Protein AF-A0A833PAZ4-F1 (afdb_monomer)

Solvent-accessible surface area (backbone atoms only — not comparable to full-atom values): 5100 Å² total; per-residue (Å²): 111,57,88,83,42,75,90,56,88,84,77,83,76,81,45,58,58,95,91,53,94,53,71,52,74,91,64,61,67,77,66,66,68,74,38,71,70,61,52,51,50,37,70,75,66,71,52,89,78,85,84,74,59,67,72,57,51,57,59,59,43,54,62,52,51,50,54,51,50,52,58,68,68,57,76,129

Structure (mmCIF, N/CA/C/O backbone):
data_AF-A0A833PAZ4-F1
#
_entry.id   AF-A0A833PAZ4-F1
#
loop_
_atom_site.group_PDB
_atom_site.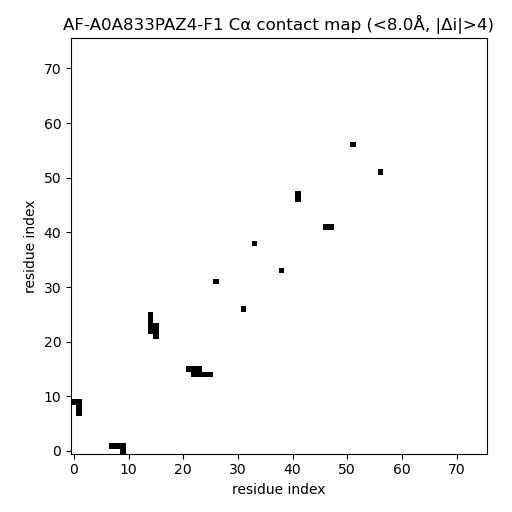id
_atom_site.type_symbol
_atom_site.label_atom_id
_atom_site.label_alt_id
_atom_site.label_comp_id
_atom_site.label_asym_id
_atom_site.label_entity_id
_atom_site.label_seq_id
_atom_site.pdbx_PDB_ins_code
_atom_site.Cartn_x
_atom_site.Cartn_y
_atom_site.Cartn_z
_atom_site.occupancy
_atom_site.B_iso_or_equiv
_atom_site.auth_seq_id
_atom_site.auth_comp_id
_atom_site.auth_asym_id
_atom_site.auth_atom_id
_atom_site.pdbx_PDB_model_num
ATOM 1 N N . MET A 1 1 ? -9.720 -0.009 11.617 1.00 91.38 1 MET A N 1
ATOM 2 C CA . MET A 1 1 ? -9.864 0.585 12.967 1.00 91.38 1 MET A CA 1
ATOM 3 C C . MET A 1 1 ? -10.674 -0.299 13.905 1.00 91.38 1 MET A C 1
ATOM 5 O O . MET A 1 1 ? -10.168 -0.588 14.975 1.00 91.38 1 MET A O 1
ATOM 9 N N . GLN A 1 2 ? -11.857 -0.792 13.510 1.00 95.69 2 GLN A N 1
ATOM 10 C CA . GLN A 1 2 ? -12.714 -1.618 14.381 1.00 95.69 2 GLN A CA 1
ATOM 11 C C . GLN A 1 2 ? -11.999 -2.845 14.976 1.00 95.69 2 GLN A C 1
ATOM 13 O O . GLN A 1 2 ? -12.097 -3.086 16.170 1.00 95.69 2 GLN A O 1
ATOM 18 N N . GLN A 1 3 ? -11.214 -3.571 14.170 1.00 96.62 3 GLN A N 1
ATOM 19 C CA . GLN A 1 3 ? -10.425 -4.722 14.640 1.00 96.62 3 GLN A CA 1
ATOM 20 C C . GLN A 1 3 ? -9.433 -4.375 15.768 1.00 96.62 3 GLN A C 1
ATOM 22 O O . GLN A 1 3 ? -9.123 -5.235 16.581 1.00 96.62 3 GLN A O 1
ATOM 27 N N . ALA A 1 4 ? -8.936 -3.133 15.829 1.00 97.50 4 ALA A N 1
ATOM 28 C CA . ALA A 1 4 ? -7.984 -2.693 16.851 1.00 97.50 4 ALA A CA 1
ATOM 29 C C . ALA A 1 4 ? -8.659 -2.221 18.154 1.00 97.50 4 ALA A C 1
ATOM 31 O O . ALA A 1 4 ? -7.988 -2.129 19.176 1.00 97.50 4 ALA A O 1
ATOM 32 N N . VAL A 1 5 ? -9.957 -1.895 18.115 1.00 97.69 5 VAL A N 1
ATOM 33 C CA . VAL A 1 5 ? -10.760 -1.420 19.261 1.00 97.69 5 VAL A CA 1
ATOM 34 C C . VAL A 1 5 ? -12.130 -2.117 19.274 1.00 97.69 5 VAL A C 1
ATOM 36 O O . VAL A 1 5 ? -13.159 -1.474 19.047 1.00 97.69 5 VAL A O 1
ATOM 39 N N . PRO A 1 6 ? -12.165 -3.448 19.464 1.00 97.19 6 PRO A N 1
ATOM 40 C CA . PRO A 1 6 ? -13.370 -4.259 19.275 1.00 97.19 6 PRO A CA 1
ATOM 41 C C . PRO A 1 6 ? -14.540 -3.855 20.183 1.00 97.19 6 PRO A C 1
ATOM 43 O O . PRO A 1 6 ? -15.693 -4.083 19.829 1.00 97.19 6 PRO A O 1
ATOM 46 N N . GLU A 1 7 ? -14.256 -3.239 21.328 1.00 97.94 7 GLU A N 1
ATOM 47 C CA . GLU A 1 7 ? -15.232 -2.800 22.325 1.00 97.94 7 GLU A CA 1
ATOM 48 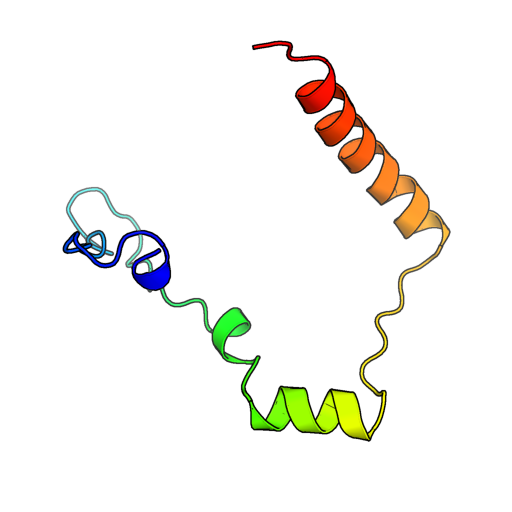C C . GLU A 1 7 ? -15.926 -1.471 21.991 1.00 97.94 7 GLU A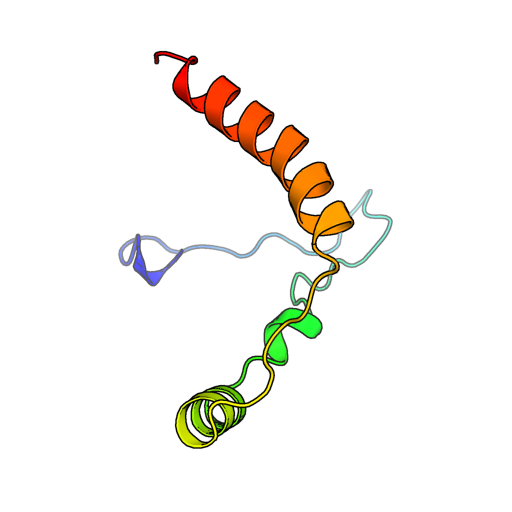 C 1
ATOM 50 O O . GLU A 1 7 ? -16.912 -1.108 22.635 1.00 97.94 7 GLU A O 1
ATOM 55 N N . LYS A 1 8 ? -15.419 -0.717 21.010 1.00 97.94 8 LYS A N 1
ATOM 56 C CA . LYS A 1 8 ? -15.959 0.600 20.648 1.00 97.94 8 LYS A CA 1
ATOM 57 C C . LYS A 1 8 ? -16.839 0.496 19.417 1.00 97.94 8 LYS A C 1
ATOM 59 O O . LYS A 1 8 ? -16.505 -0.204 18.472 1.00 97.94 8 LYS A O 1
ATOM 64 N N . THR A 1 9 ? -17.929 1.258 19.384 1.00 97.31 9 THR A N 1
ATOM 65 C CA . THR A 1 9 ? -18.672 1.482 18.136 1.00 97.31 9 THR A CA 1
ATOM 66 C C . THR A 1 9 ? -18.026 2.640 17.387 1.00 97.31 9 THR A C 1
ATOM 68 O O . THR A 1 9 ? -18.016 3.768 17.881 1.00 97.31 9 THR A O 1
ATOM 71 N N . LEU A 1 10 ? -17.465 2.366 16.211 1.00 94.81 10 LEU A N 1
ATOM 72 C CA . LEU A 1 10 ? -16.949 3.400 15.318 1.00 94.81 10 LEU A CA 1
ATOM 73 C C . LEU A 1 10 ? -18.044 3.819 14.334 1.00 94.81 10 LEU A C 1
ATOM 75 O O . LEU A 1 10 ? -18.711 2.971 13.749 1.00 94.81 10 LEU A O 1
ATOM 79 N N . ILE A 1 11 ? -18.219 5.126 14.158 1.00 90.62 11 ILE A N 1
ATOM 80 C CA . ILE A 1 11 ? -19.230 5.705 13.270 1.00 90.62 11 ILE A CA 1
ATOM 81 C C . ILE A 1 11 ? -18.496 6.394 12.123 1.00 90.62 11 ILE A C 1
ATOM 83 O O . ILE A 1 11 ? -17.603 7.211 12.358 1.00 90.62 11 ILE A O 1
ATOM 87 N N . GLU A 1 12 ? -18.849 6.048 10.888 1.00 87.12 12 GLU A N 1
ATOM 88 C CA . GLU A 1 12 ? -18.271 6.677 9.703 1.00 87.12 12 GLU A CA 1
ATOM 89 C C . GLU A 1 12 ? -18.665 8.154 9.621 1.00 87.12 12 GLU A C 1
ATOM 91 O O . GLU A 1 12 ? -19.804 8.536 9.894 1.00 87.12 12 GLU A O 1
ATOM 96 N N . ALA A 1 13 ? -17.702 8.999 9.250 1.00 84.25 13 ALA A N 1
ATOM 97 C CA . ALA A 1 13 ? -17.950 10.425 9.113 1.00 84.25 13 ALA A CA 1
ATOM 98 C C . ALA A 1 13 ? -18.913 10.699 7.940 1.00 84.25 13 ALA A C 1
ATOM 100 O O . ALA A 1 13 ? -18.795 10.053 6.893 1.00 84.25 13 ALA A O 1
ATOM 101 N N . PRO A 1 14 ? -19.824 11.684 8.062 1.00 80.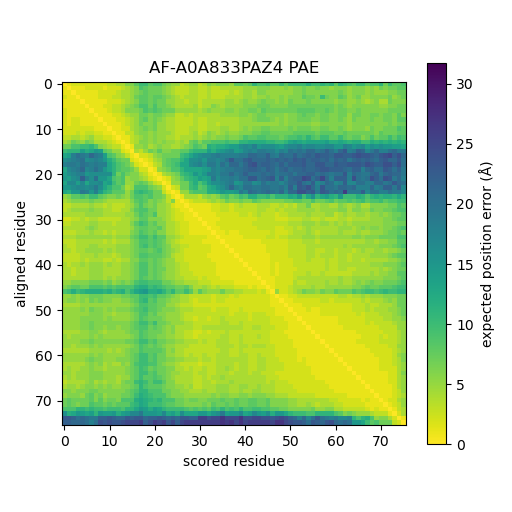88 14 PRO A N 1
ATOM 102 C CA . PRO A 1 14 ? -20.683 12.094 6.959 1.00 80.88 14 PRO A CA 1
ATOM 103 C C . PRO A 1 14 ? -19.853 12.502 5.745 1.00 80.88 14 PRO A C 1
ATOM 105 O O . PRO A 1 14 ? -18.916 13.294 5.850 1.00 80.88 14 PRO A O 1
ATOM 108 N N . THR A 1 15 ? -20.204 11.972 4.577 1.00 77.81 15 THR A N 1
ATOM 109 C CA . THR A 1 15 ? -19.405 12.172 3.364 1.00 77.81 15 THR A CA 1
ATOM 110 C C . THR A 1 15 ? -19.914 13.315 2.468 1.00 77.81 15 THR A C 1
ATOM 112 O O . THR A 1 15 ? -19.376 13.562 1.387 1.00 77.81 15 THR A O 1
ATOM 115 N N . ALA A 1 16 ? -20.941 14.029 2.938 1.00 75.62 16 ALA A N 1
ATOM 116 C CA . ALA A 1 16 ? -21.531 15.240 2.369 1.00 75.62 16 ALA A CA 1
ATOM 117 C C . ALA A 1 16 ? -22.178 16.082 3.495 1.00 75.62 16 ALA A C 1
ATOM 119 O O . ALA A 1 16 ? -22.446 15.552 4.574 1.00 75.62 16 ALA A O 1
ATOM 120 N N . GLY A 1 17 ? -22.446 17.371 3.252 1.00 70.00 17 GLY A N 1
ATOM 121 C CA . GLY A 1 17 ? -23.062 18.284 4.228 1.00 70.00 17 GLY A CA 1
ATOM 122 C C . GLY A 1 17 ? -22.913 19.762 3.845 1.00 70.00 17 GLY A C 1
ATOM 123 O O . GLY A 1 17 ? -22.337 20.070 2.799 1.00 70.00 17 GLY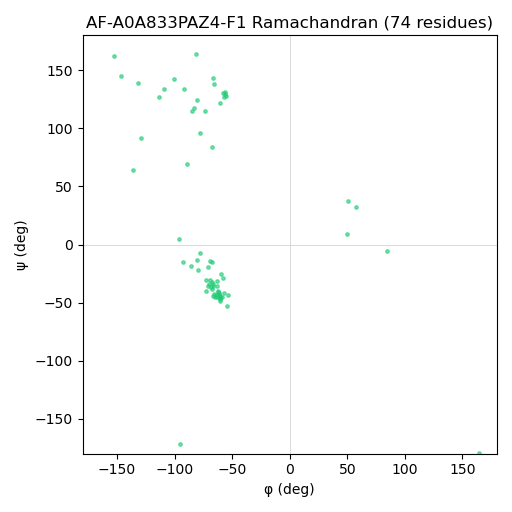 A O 1
ATOM 124 N N . GLU A 1 18 ? -23.423 20.681 4.675 1.00 65.56 18 GLU A N 1
ATOM 125 C CA . GLU A 1 18 ? -23.231 22.125 4.457 1.00 65.56 18 GLU A CA 1
ATOM 126 C C . GLU A 1 18 ? -21.739 22.485 4.414 1.00 65.56 18 GLU A C 1
ATOM 128 O O . GLU A 1 18 ? -20.959 22.087 5.276 1.00 65.56 18 GLU A O 1
ATOM 133 N N . GLY A 1 19 ? -21.340 23.229 3.379 1.00 70.62 19 GLY A N 1
ATOM 134 C CA . GLY A 1 19 ? -19.947 23.616 3.137 1.00 70.62 19 GLY A CA 1
ATOM 135 C C . GLY A 1 19 ? -19.102 22.582 2.380 1.00 70.62 19 GLY A C 1
ATOM 136 O O . GLY A 1 19 ? -17.972 22.894 2.005 1.00 70.62 19 GLY A O 1
ATOM 137 N N . ALA A 1 20 ? -19.623 21.383 2.092 1.00 71.75 20 ALA A N 1
ATOM 138 C CA . ALA A 1 20 ? -18.920 20.403 1.267 1.00 71.75 20 ALA A CA 1
ATOM 139 C C . ALA A 1 20 ? -19.133 20.690 -0.230 1.00 71.75 20 ALA A C 1
ATOM 141 O O . ALA A 1 20 ? -20.243 20.594 -0.748 1.00 71.75 20 ALA A O 1
ATOM 142 N N . THR A 1 21 ? -18.053 20.994 -0.954 1.00 70.44 21 THR A N 1
ATOM 143 C CA . THR A 1 21 ? -18.072 21.186 -2.418 1.00 70.44 21 THR A CA 1
ATOM 144 C C . THR A 1 21 ? -18.119 19.871 -3.205 1.00 70.44 21 THR A C 1
ATOM 146 O O . THR A 1 21 ? -18.280 19.885 -4.422 1.00 70.44 21 THR A O 1
ATOM 149 N N . CYS A 1 22 ? -17.984 18.726 -2.528 1.00 68.62 22 CYS A N 1
ATOM 150 C CA . CYS A 1 22 ? -18.012 17.392 -3.117 1.00 68.62 22 CYS A CA 1
ATOM 151 C C . CYS A 1 22 ? -18.638 16.390 -2.137 1.00 68.62 22 CYS A C 1
ATOM 153 O O . CYS A 1 22 ? -18.410 16.467 -0.929 1.00 68.62 22 CYS A O 1
ATOM 155 N N . ARG A 1 23 ? -19.375 15.407 -2.666 1.00 64.69 23 ARG A N 1
ATOM 156 C CA . ARG A 1 23 ? -19.677 14.174 -1.938 1.00 64.69 23 ARG A CA 1
ATOM 157 C C . ARG A 1 23 ? -18.428 13.305 -2.003 1.00 64.69 23 ARG A C 1
ATOM 159 O O . ARG A 1 23 ? -18.218 12.605 -2.992 1.00 64.69 23 ARG A O 1
ATOM 166 N N . SER A 1 24 ? -17.593 13.364 -0.967 1.00 65.88 24 SER A N 1
ATOM 167 C CA . SER A 1 24 ? -16.537 12.366 -0.816 1.00 65.88 24 SER A CA 1
ATOM 168 C C . SER A 1 24 ? -17.224 11.007 -0.834 1.00 65.88 24 SER A C 1
ATOM 170 O O . SER A 1 24 ? -18.213 10.791 -0.138 1.00 65.88 24 SER A O 1
ATOM 172 N N . CYS A 1 25 ? -16.784 10.083 -1.675 1.00 67.38 25 CYS A N 1
ATOM 173 C CA . CYS A 1 25 ? -17.331 8.741 -1.597 1.00 67.38 25 CYS A CA 1
ATOM 174 C C . CYS A 1 25 ? -16.841 8.043 -0.328 1.00 67.38 25 CYS A C 1
ATOM 176 O O . CYS A 1 25 ? -17.459 7.063 0.045 1.00 67.38 25 CYS A O 1
ATOM 178 N N . ALA A 1 26 ? -15.750 8.500 0.312 1.00 76.31 26 ALA A N 1
ATOM 179 C CA . ALA A 1 26 ? -15.000 7.767 1.346 1.00 76.31 26 ALA A CA 1
ATOM 180 C C . ALA A 1 26 ? -14.629 6.316 0.946 1.00 7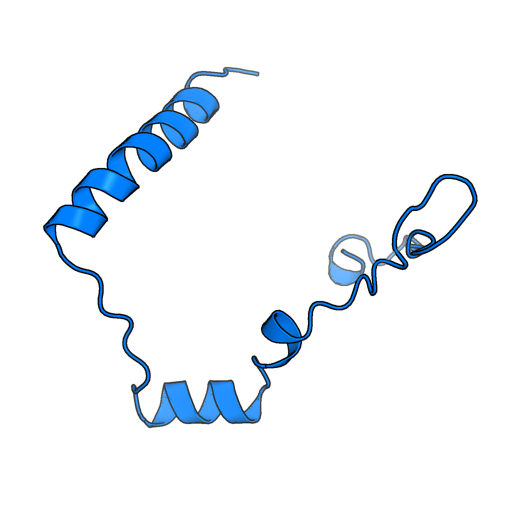6.31 26 ALA A C 1
ATOM 182 O O . ALA A 1 26 ? -14.102 5.553 1.746 1.00 76.31 26 ALA A O 1
ATOM 183 N N . HIS A 1 27 ? -14.849 5.965 -0.322 1.00 81.88 27 HIS A N 1
ATOM 184 C CA . HIS A 1 27 ? -14.683 4.656 -0.928 1.00 81.88 27 HIS A CA 1
ATOM 185 C C . HIS A 1 27 ? -13.825 4.863 -2.177 1.00 81.88 27 HIS A C 1
ATOM 187 O O . HIS A 1 27 ? -14.329 5.212 -3.245 1.00 81.88 27 HIS A O 1
ATOM 193 N N . CYS A 1 28 ? -12.504 4.740 -2.035 1.00 84.50 28 CYS A N 1
ATOM 194 C CA . CYS A 1 28 ? -11.583 4.916 -3.156 1.00 84.50 28 CYS A CA 1
ATOM 195 C C . CYS A 1 28 ? -11.674 3.698 -4.095 1.00 84.50 28 CYS A C 1
ATOM 197 O O . CYS A 1 28 ? -11.278 2.607 -3.674 1.00 84.50 28 CYS A O 1
ATOM 199 N N . PRO A 1 29 ? -12.136 3.848 -5.353 1.00 87.88 29 PRO A N 1
ATOM 200 C CA . PRO A 1 29 ? -12.294 2.712 -6.263 1.00 87.88 29 PRO A CA 1
ATOM 201 C C . PRO A 1 29 ? -10.953 2.036 -6.572 1.00 87.88 29 PRO A C 1
ATOM 203 O O . PRO A 1 29 ? -10.895 0.822 -6.705 1.00 87.88 29 PRO A O 1
ATOM 206 N N . TRP A 1 30 ? -9.858 2.800 -6.589 1.00 91.38 30 TRP A N 1
ATOM 207 C CA . TRP A 1 30 ? -8.514 2.268 -6.816 1.00 91.38 30 TRP A CA 1
ATOM 208 C C . TRP A 1 30 ? -8.036 1.358 -5.683 1.00 91.38 30 TRP A C 1
ATOM 210 O O . TRP A 1 30 ? -7.336 0.385 -5.937 1.00 91.38 30 TRP A O 1
ATOM 220 N N . MET A 1 31 ? -8.431 1.635 -4.434 1.00 92.88 31 MET A N 1
ATOM 221 C CA . MET A 1 31 ? -8.118 0.728 -3.325 1.00 92.88 31 MET A CA 1
ATOM 222 C C . MET A 1 31 ? -8.925 -0.569 -3.417 1.00 92.88 31 MET A C 1
ATOM 224 O O . MET A 1 31 ? -8.381 -1.631 -3.122 1.00 92.88 31 MET A O 1
ATOM 228 N N . ALA A 1 32 ? -10.177 -0.488 -3.881 1.00 91.25 32 ALA A N 1
ATOM 229 C CA . ALA A 1 32 ? -11.059 -1.641 -4.056 1.00 91.25 32 ALA A CA 1
ATOM 230 C C . ALA A 1 32 ? -10.604 -2.614 -5.161 1.00 91.25 32 ALA A C 1
ATOM 232 O O . ALA A 1 32 ? -11.071 -3.745 -5.177 1.00 91.25 32 ALA A O 1
ATOM 233 N N . MET A 1 33 ? -9.677 -2.217 -6.044 1.00 93.56 33 MET A N 1
ATOM 234 C CA . MET A 1 33 ? -9.116 -3.106 -7.073 1.00 93.56 33 MET A CA 1
ATOM 235 C C . MET A 1 33 ? -8.219 -4.222 -6.510 1.00 93.56 33 MET A C 1
ATOM 237 O O . MET A 1 33 ? -7.899 -5.164 -7.227 1.00 93.56 33 MET A O 1
ATOM 241 N N . ASN A 1 34 ? -7.793 -4.134 -5.246 1.00 94.81 34 ASN A N 1
ATOM 242 C CA . ASN A 1 34 ? -6.944 -5.148 -4.612 1.00 94.81 34 ASN A CA 1
ATOM 243 C C . ASN A 1 34 ? -7.799 -6.245 -3.955 1.00 94.81 34 ASN A C 1
ATOM 245 O O . ASN A 1 34 ? -7.894 -6.333 -2.730 1.00 94.81 34 ASN A O 1
ATOM 249 N N . GLU A 1 35 ? -8.458 -7.056 -4.775 1.00 96.12 35 GLU A N 1
ATOM 250 C CA . GLU A 1 35 ? -9.290 -8.181 -4.334 1.00 96.12 35 GLU A CA 1
ATOM 251 C C . GLU A 1 35 ? -8.472 -9.447 -4.017 1.00 96.12 35 GLU A C 1
ATOM 253 O O . GLU A 1 35 ? -7.298 -9.569 -4.386 1.00 96.12 35 GLU A O 1
ATOM 258 N N . LEU A 1 36 ? -9.086 -10.403 -3.307 1.00 97.88 36 LEU A N 1
ATOM 259 C CA . LEU A 1 36 ? -8.408 -11.635 -2.878 1.00 97.88 36 LEU A CA 1
ATOM 260 C C . LEU A 1 36 ? -7.922 -12.473 -4.066 1.00 97.88 36 LEU A C 1
ATOM 262 O O . LEU A 1 36 ? -6.777 -12.919 -4.057 1.00 97.88 36 LEU A O 1
ATOM 266 N N . ASP A 1 37 ? -8.756 -12.637 -5.092 1.00 97.62 37 ASP A N 1
ATOM 267 C CA . ASP A 1 37 ? -8.421 -13.441 -6.272 1.00 97.62 37 ASP A CA 1
ATOM 268 C C . ASP A 1 37 ? -7.272 -12.813 -7.072 1.00 97.62 37 ASP A C 1
ATOM 270 O O . ASP A 1 37 ? -6.321 -13.502 -7.445 1.00 97.62 37 ASP A O 1
ATOM 274 N N . GLY A 1 38 ? -7.300 -11.488 -7.256 1.00 96.00 38 GLY A N 1
ATOM 275 C CA . GLY A 1 38 ? -6.207 -10.748 -7.888 1.00 96.00 38 GLY A CA 1
ATOM 276 C C . GLY A 1 38 ? -4.899 -10.862 -7.102 1.00 96.00 38 GLY A C 1
ATOM 277 O O . GLY A 1 38 ? -3.840 -11.110 -7.679 1.00 96.00 38 GLY A O 1
ATOM 278 N N . THR A 1 39 ? -4.972 -10.764 -5.772 1.00 96.06 39 THR A N 1
ATOM 279 C CA . THR A 1 39 ? -3.800 -10.927 -4.896 1.00 96.06 39 THR A CA 1
ATOM 280 C C . THR A 1 39 ? -3.221 -12.341 -4.985 1.00 96.06 39 THR A C 1
ATOM 282 O O . THR A 1 39 ? -2.004 -12.508 -5.077 1.00 96.06 39 THR A O 1
ATOM 285 N N . LEU A 1 40 ? -4.079 -13.365 -4.991 1.00 97.62 40 LEU A N 1
ATOM 286 C CA . LEU A 1 40 ? -3.667 -14.759 -5.147 1.00 97.62 40 LEU A C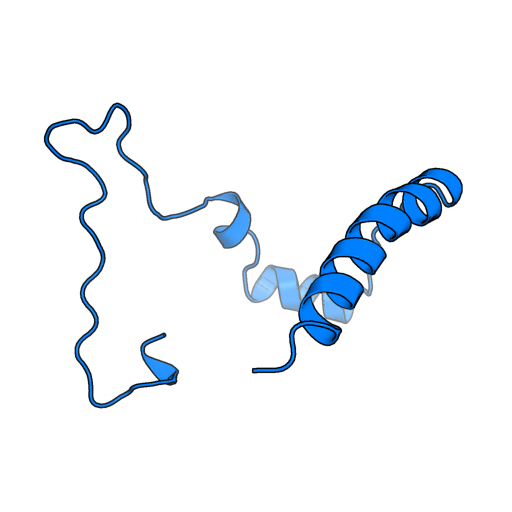A 1
ATOM 287 C C . LEU A 1 40 ? -2.951 -14.983 -6.483 1.00 97.62 40 LEU A C 1
ATOM 289 O O . LEU A 1 40 ? -1.880 -15.593 -6.500 1.00 97.62 40 LEU A O 1
ATOM 293 N N . ALA A 1 41 ? -3.507 -14.462 -7.579 1.00 97.62 41 ALA A N 1
ATOM 294 C CA . ALA A 1 41 ? -2.918 -14.589 -8.908 1.00 97.62 41 ALA A CA 1
ATOM 295 C C . ALA A 1 41 ? -1.501 -13.992 -8.966 1.00 97.62 41 ALA A C 1
ATOM 297 O O . ALA A 1 41 ? -0.579 -14.653 -9.447 1.00 97.62 41 ALA A O 1
ATOM 298 N N . VAL A 1 42 ? -1.299 -12.796 -8.398 1.00 97.25 42 VAL A N 1
ATOM 299 C CA . VAL A 1 42 ? 0.026 -12.151 -8.355 1.00 97.25 42 VAL A CA 1
ATOM 300 C C . VAL A 1 42 ? 1.035 -12.984 -7.565 1.00 97.25 42 VAL A C 1
ATOM 302 O O . VAL A 1 42 ? 2.180 -13.135 -7.989 1.00 97.25 42 VAL A O 1
ATOM 305 N N . LEU A 1 43 ? 0.627 -13.573 -6.437 1.00 96.75 43 LEU A N 1
ATOM 306 C CA . LEU A 1 43 ? 1.512 -14.417 -5.627 1.00 96.75 43 LEU A CA 1
ATOM 307 C C . LEU A 1 43 ? 1.884 -15.731 -6.326 1.00 96.75 43 LEU A C 1
ATOM 309 O O . LEU A 1 43 ? 3.016 -16.191 -6.188 1.00 96.75 43 LEU A O 1
ATOM 313 N N . GLN A 1 44 ? 0.954 -16.336 -7.067 1.00 98.12 44 GLN A N 1
ATOM 314 C CA . GLN A 1 44 ? 1.197 -17.583 -7.798 1.00 98.12 44 GLN A CA 1
ATOM 315 C C . GLN A 1 44 ? 2.090 -17.374 -9.022 1.00 98.12 44 GLN A C 1
ATOM 317 O O . GLN A 1 44 ? 2.965 -18.196 -9.294 1.00 98.12 44 GLN A O 1
ATOM 322 N N . ASN A 1 45 ? 1.877 -16.275 -9.744 1.00 97.69 45 ASN A N 1
ATOM 323 C CA . ASN A 1 45 ? 2.572 -15.997 -10.998 1.00 97.69 45 ASN A CA 1
ATOM 324 C C . ASN A 1 45 ? 3.848 -15.163 -10.807 1.00 97.69 45 ASN A C 1
ATOM 326 O O . ASN A 1 45 ? 4.663 -15.088 -11.725 1.00 97.69 45 ASN A O 1
ATOM 330 N N . ALA A 1 46 ? 4.024 -14.541 -9.634 1.00 94.81 46 ALA A N 1
ATOM 331 C CA . ALA A 1 46 ? 5.089 -13.578 -9.344 1.00 94.81 46 ALA A CA 1
ATOM 332 C C . ALA A 1 46 ? 5.191 -12.461 -10.408 1.00 94.81 46 ALA A C 1
ATOM 334 O O . ALA A 1 46 ? 6.286 -12.027 -10.780 1.00 94.81 46 ALA A O 1
ATOM 335 N N . ASP A 1 47 ? 4.040 -12.018 -10.916 1.00 92.12 47 ASP A N 1
ATOM 336 C CA . ASP A 1 47 ? 3.913 -10.998 -11.954 1.00 92.12 47 ASP A CA 1
ATOM 337 C C . ASP A 1 47 ? 3.675 -9.594 -11.351 1.00 92.12 47 ASP A C 1
ATOM 339 O O . ASP A 1 47 ? 3.873 -9.363 -10.160 1.00 92.12 47 ASP A O 1
ATOM 343 N N . GLN A 1 48 ? 3.369 -8.600 -12.192 1.00 95.19 48 GLN A N 1
ATOM 344 C CA . GLN A 1 48 ? 3.135 -7.201 -11.781 1.00 95.19 48 GLN A CA 1
ATOM 345 C C . GLN A 1 48 ? 4.294 -6.518 -11.030 1.00 95.19 48 GLN A C 1
ATOM 347 O O . GLN A 1 48 ? 4.099 -5.626 -10.200 1.00 95.19 48 GLN A O 1
ATOM 352 N N . LYS A 1 49 ? 5.536 -6.883 -11.365 1.00 95.81 49 LYS A N 1
ATOM 353 C CA . LYS A 1 49 ? 6.724 -6.197 -10.849 1.00 95.81 49 LYS A CA 1
ATOM 354 C C . LYS A 1 49 ? 6.684 -4.705 -11.191 1.00 95.81 49 LYS A C 1
ATOM 356 O O . LYS A 1 49 ? 6.580 -4.318 -12.353 1.00 95.81 49 LYS A O 1
ATOM 361 N N . ILE A 1 50 ? 6.838 -3.872 -10.166 1.00 96.56 50 ILE A N 1
ATOM 362 C CA . ILE A 1 50 ? 6.905 -2.420 -10.318 1.00 96.56 50 ILE A CA 1
ATOM 363 C C . ILE A 1 50 ? 8.321 -2.036 -10.750 1.00 96.56 50 ILE A C 1
ATOM 365 O O . ILE A 1 50 ? 9.301 -2.364 -10.077 1.00 96.56 50 ILE A O 1
ATOM 369 N N . PHE A 1 51 ? 8.423 -1.319 -11.867 1.00 97.12 51 PHE A N 1
ATOM 370 C CA . PHE A 1 51 ? 9.677 -0.765 -12.366 1.00 97.12 51 PHE A CA 1
ATOM 371 C C . PHE A 1 51 ? 9.672 0.747 -12.201 1.00 97.12 51 PHE A C 1
ATOM 373 O O . PHE A 1 51 ? 8.705 1.423 -12.545 1.00 97.12 51 PHE A O 1
ATOM 380 N N . VAL A 1 52 ? 10.777 1.275 -11.689 1.00 97.38 52 VAL A N 1
ATOM 381 C CA . VAL A 1 52 ? 11.003 2.710 -11.538 1.00 97.38 52 VAL A CA 1
ATOM 382 C C . VAL A 1 52 ? 12.379 3.010 -12.105 1.00 97.38 52 VAL A C 1
ATOM 384 O O . VAL A 1 52 ? 13.318 2.243 -11.889 1.00 97.38 52 VAL A O 1
ATOM 387 N N . ASP A 1 53 ? 12.495 4.116 -12.836 1.00 98.50 53 ASP A N 1
ATOM 388 C CA . ASP A 1 53 ? 13.788 4.606 -13.302 1.00 98.50 53 ASP A CA 1
ATOM 389 C C . ASP A 1 53 ? 14.742 4.819 -12.104 1.00 98.50 53 ASP A C 1
ATOM 391 O O . ASP A 1 53 ? 14.344 5.472 -11.132 1.00 98.50 53 ASP A O 1
ATOM 395 N N . PRO A 1 54 ? 15.982 4.290 -12.134 1.00 98.25 54 PRO A N 1
ATOM 396 C CA . PRO A 1 54 ? 16.893 4.380 -10.994 1.00 98.25 54 PRO A CA 1
ATOM 397 C C . PRO A 1 54 ? 17.175 5.818 -10.546 1.00 98.25 54 PRO A C 1
ATOM 399 O O . PRO A 1 54 ? 17.149 6.103 -9.348 1.00 98.25 54 PRO A O 1
ATOM 402 N N . ALA A 1 55 ? 17.368 6.747 -11.487 1.00 98.38 55 ALA A N 1
ATOM 403 C CA . ALA A 1 55 ? 17.651 8.142 -11.156 1.00 98.38 55 ALA A CA 1
ATOM 404 C C . ALA A 1 55 ? 16.416 8.842 -10.562 1.00 98.38 55 ALA A C 1
ATOM 406 O O . ALA A 1 55 ? 16.528 9.691 -9.671 1.00 98.38 55 ALA A O 1
ATOM 407 N N . LEU A 1 56 ? 15.212 8.487 -11.020 1.00 98.38 56 LEU A N 1
ATOM 408 C CA . LEU A 1 56 ? 13.970 8.933 -10.395 1.00 98.38 56 LEU A CA 1
ATOM 409 C C . LEU A 1 56 ? 13.822 8.382 -8.971 1.00 98.38 56 LEU A C 1
ATOM 411 O O . LEU A 1 56 ? 13.483 9.153 -8.073 1.00 98.38 56 LEU A O 1
ATOM 415 N N . ALA A 1 57 ? 14.098 7.094 -8.754 1.00 98.31 57 ALA A N 1
ATOM 416 C CA . ALA A 1 57 ? 13.997 6.458 -7.442 1.00 98.31 57 ALA A CA 1
ATOM 417 C C . ALA A 1 57 ? 14.934 7.115 -6.415 1.00 98.31 57 ALA A C 1
ATOM 419 O O . ALA A 1 57 ? 14.492 7.457 -5.316 1.00 98.31 57 ALA A O 1
ATOM 420 N N . GLU A 1 58 ? 16.192 7.378 -6.784 1.00 98.31 58 GLU A N 1
ATOM 421 C CA . GLU A 1 58 ? 17.153 8.075 -5.917 1.00 98.31 58 GLU A CA 1
ATOM 422 C C . GLU A 1 58 ? 16.676 9.483 -5.542 1.00 98.31 58 GLU A C 1
ATOM 424 O O . GLU A 1 58 ? 16.686 9.865 -4.367 1.00 98.31 58 GLU A O 1
ATOM 429 N N . ARG A 1 59 ? 16.190 10.254 -6.523 1.00 98.38 59 ARG A N 1
ATOM 430 C CA . ARG A 1 59 ? 15.685 11.611 -6.270 1.00 98.38 59 ARG A CA 1
ATOM 431 C C . ARG A 1 59 ? 14.411 11.614 -5.431 1.00 98.38 59 ARG A C 1
ATOM 433 O O . ARG A 1 59 ? 14.274 12.481 -4.572 1.00 98.38 59 ARG A O 1
ATOM 440 N N . ALA A 1 60 ? 13.502 10.665 -5.652 1.00 98.31 60 ALA A N 1
ATOM 441 C CA . ALA A 1 60 ? 12.271 10.525 -4.873 1.00 98.31 60 ALA A CA 1
ATOM 442 C C . ALA A 1 60 ? 12.544 10.072 -3.429 1.00 98.31 60 ALA A C 1
ATOM 444 O O . ALA A 1 60 ? 11.823 10.470 -2.513 1.00 98.31 60 ALA A O 1
ATOM 445 N N . LYS A 1 61 ? 13.614 9.300 -3.202 1.00 98.25 61 LYS A N 1
ATOM 446 C CA . LYS A 1 61 ? 14.036 8.866 -1.865 1.00 98.25 61 LYS A CA 1
ATOM 447 C C . LYS A 1 61 ? 14.510 10.032 -0.991 1.00 98.25 61 LYS A C 1
ATOM 449 O O . LYS A 1 61 ? 14.220 10.047 0.199 1.00 98.25 61 LYS A O 1
ATOM 454 N N . LEU A 1 62 ? 15.177 11.038 -1.561 1.00 98.31 62 LEU A N 1
ATOM 455 C CA . LEU A 1 62 ? 15.717 12.176 -0.804 1.00 98.31 62 LEU A CA 1
ATOM 456 C C . LEU A 1 62 ? 14.675 12.912 0.074 1.00 98.31 62 LEU A C 1
ATOM 458 O O . LEU A 1 62 ? 14.939 13.097 1.266 1.00 98.31 62 LEU A O 1
ATOM 462 N N . PRO A 1 63 ? 13.510 13.360 -0.438 1.00 98.06 63 PRO A N 1
ATOM 463 C CA . PRO A 1 63 ? 12.490 13.976 0.409 1.00 98.06 63 PRO A CA 1
ATOM 464 C C . PRO A 1 63 ? 11.851 12.985 1.393 1.00 98.06 63 PRO A C 1
ATOM 466 O O . PRO A 1 63 ? 11.531 13.391 2.510 1.00 98.06 63 PRO A O 1
ATOM 469 N N . LEU A 1 64 ? 11.713 11.702 1.033 1.00 97.81 64 LEU A N 1
ATOM 470 C CA . LEU A 1 64 ? 11.201 10.669 1.943 1.00 97.81 64 LEU A CA 1
ATOM 471 C C . LEU A 1 64 ? 12.133 10.472 3.146 1.00 97.81 64 LEU A C 1
ATOM 473 O O . LEU A 1 64 ? 11.676 10.487 4.288 1.00 97.81 64 LEU A O 1
ATOM 477 N N . ASP A 1 65 ? 13.442 10.388 2.909 1.00 97.88 65 ASP A N 1
ATOM 478 C CA . ASP A 1 65 ? 14.446 10.284 3.970 1.00 97.88 65 ASP A CA 1
ATOM 479 C C . ASP A 1 65 ? 14.420 11.509 4.883 1.00 97.88 65 ASP A C 1
ATOM 481 O O . ASP A 1 65 ? 14.488 11.378 6.103 1.00 97.88 65 ASP A O 1
ATOM 485 N N . ARG A 1 66 ? 14.287 12.716 4.317 1.00 97.62 66 ARG A N 1
ATOM 486 C CA . ARG A 1 66 ? 14.167 13.950 5.109 1.00 97.62 66 ARG A CA 1
ATOM 487 C C . ARG A 1 66 ? 12.937 13.918 6.014 1.00 97.62 66 ARG A C 1
ATOM 489 O O . ARG A 1 66 ? 13.059 14.274 7.183 1.00 97.62 66 ARG A O 1
ATOM 496 N N . MET A 1 67 ? 11.788 13.473 5.500 1.00 97.00 67 MET A N 1
ATOM 497 C CA . MET A 1 67 ? 10.552 13.339 6.280 1.00 97.00 67 MET A CA 1
ATOM 498 C C . MET A 1 67 ? 10.727 12.356 7.448 1.00 97.00 67 MET A C 1
ATOM 500 O O . MET A 1 67 ? 10.368 12.676 8.582 1.00 97.00 67 MET A O 1
ATOM 504 N N . LEU A 1 68 ? 11.317 11.185 7.191 1.00 96.25 68 LEU A N 1
ATOM 505 C CA . LEU A 1 68 ? 11.556 10.169 8.221 1.00 96.25 68 LEU A CA 1
ATOM 506 C C . LEU A 1 68 ? 12.578 10.639 9.265 1.00 96.25 68 LEU A C 1
ATOM 508 O O . LEU A 1 68 ? 12.333 10.512 10.464 1.00 96.25 68 LEU A O 1
ATOM 512 N N . ASN A 1 69 ? 13.684 11.246 8.826 1.00 96.75 69 ASN A N 1
ATOM 513 C CA . ASN A 1 69 ? 14.711 11.791 9.716 1.00 96.75 69 ASN A CA 1
ATOM 514 C C . ASN A 1 69 ? 14.161 12.915 10.595 1.00 96.75 69 ASN A C 1
ATOM 516 O O . ASN A 1 69 ? 14.463 12.961 11.786 1.00 96.75 69 ASN A O 1
ATOM 520 N N . PHE A 1 70 ? 13.319 13.787 10.036 1.00 95.88 70 PHE A N 1
ATOM 521 C CA . PHE A 1 70 ? 12.652 14.835 10.801 1.00 95.88 70 PHE A CA 1
ATOM 522 C C . PHE A 1 70 ? 11.775 14.241 11.912 1.00 95.88 70 PHE A C 1
ATOM 524 O O . PHE A 1 70 ? 11.910 14.624 13.074 1.00 95.88 70 PHE A O 1
ATOM 531 N N . SER A 1 71 ? 10.942 13.244 11.587 1.00 93.81 71 SER A N 1
ATOM 532 C CA . SER A 1 71 ? 10.116 12.556 12.588 1.00 93.81 71 SER A CA 1
ATOM 533 C C . SER A 1 71 ? 10.943 11.820 13.646 1.00 93.81 71 SER A C 1
ATOM 535 O O . SER A 1 71 ? 10.520 11.764 14.796 1.00 93.81 71 SER A O 1
ATOM 537 N N . ALA A 1 72 ? 12.091 11.244 13.284 1.00 93.44 72 ALA A N 1
ATOM 538 C CA . ALA A 1 72 ? 12.955 10.522 14.221 1.00 93.44 72 ALA A CA 1
ATOM 539 C C . ALA A 1 72 ? 13.701 11.459 15.189 1.00 93.44 72 ALA A C 1
ATOM 541 O O . ALA A 1 72 ? 13.995 11.082 16.322 1.00 93.44 72 ALA A O 1
ATOM 542 N N . GLN A 1 73 ? 14.011 12.681 14.749 1.00 93.75 73 GLN A N 1
ATOM 543 C CA . GLN A 1 73 ? 14.672 13.704 15.566 1.00 93.75 73 GLN A CA 1
ATOM 544 C C . GLN A 1 73 ? 13.711 14.426 16.516 1.00 93.75 73 GLN A C 1
ATOM 546 O O . GLN A 1 73 ? 14.152 14.972 17.530 1.00 93.75 73 GLN A O 1
ATOM 551 N N . LEU A 1 74 ? 12.408 14.407 16.218 1.00 88.75 74 LEU A N 1
ATOM 552 C CA . LEU A 1 74 ? 11.353 14.848 17.126 1.00 88.75 74 LEU A CA 1
ATOM 553 C C . LEU A 1 74 ? 11.268 13.886 18.324 1.00 88.75 74 LEU A C 1
ATOM 555 O O . LEU A 1 74 ? 10.457 12.962 18.357 1.00 88.75 74 LEU A O 1
ATOM 559 N N . LYS A 1 75 ? 12.123 14.106 19.328 1.00 64.12 75 LYS A N 1
ATOM 560 C CA . LYS A 1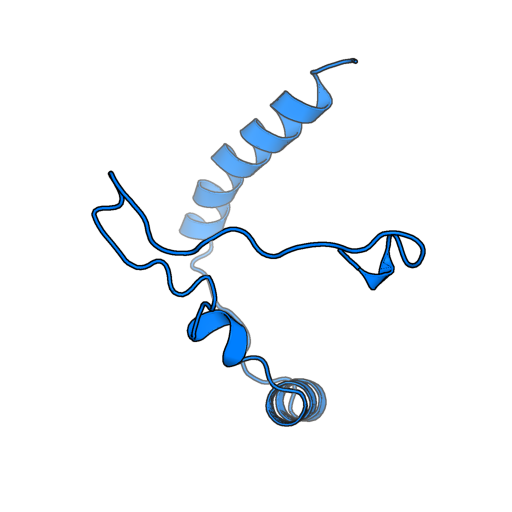 75 ? 11.962 13.513 20.660 1.00 64.12 75 LYS A CA 1
ATOM 561 C C . LYS A 1 75 ? 10.632 14.004 21.242 1.00 64.12 75 LYS A C 1
ATOM 563 O O . LYS A 1 75 ? 10.423 15.212 21.333 1.00 64.12 75 LYS A O 1
ATOM 568 N N . ARG A 1 76 ? 9.745 13.072 21.586 1.00 60.47 76 ARG A N 1
ATOM 569 C CA . ARG A 1 76 ? 8.580 13.343 22.436 1.00 60.47 76 ARG A CA 1
ATOM 570 C C . ARG A 1 76 ? 9.002 13.455 23.892 1.00 60.47 76 ARG A C 1
ATOM 572 O O . ARG A 1 76 ? 9.933 12.711 24.274 1.00 60.47 76 ARG A O 1
#

Sequence (76 aa):
MQQAVPEKTLIEAPTAGEGATCRSCAHCPWMAMNELDGTLAVLQNADQKIFVDPALAERAKLPLDRMLNFSAQLKR

Radius of gyration: 19.68 Å; Cα contacts (8 Å, |Δi|>4): 16; chains: 1; bounding box: 41×41×36 Å

pLDDT: mean 90.3, std 10.9, range [60.47, 98.5]

Organism: Acinetobacter bereziniae (NCBI:txid106648)

InterPro domains:
  IPR003473 Quinolinate synthetase A [PF02445] (1-69)
  IPR036094 Quinolinate synthetase A superfamily [G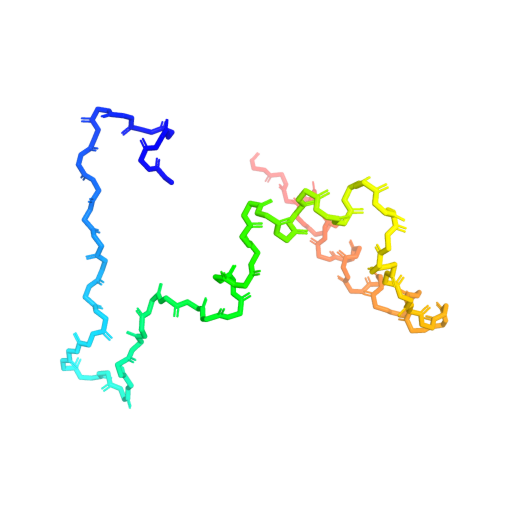3DSA:3.40.50.10800] (27-51)
  IPR036094 Quinolinate synthetase A superfamily [G3DSA:3.40.50.10800] (52-68)
  IPR036094 Quinolinate synthetase A superfamily [SSF142754] (1-70)

Mean predicted aligned error: 6.66 Å

Secondary structure (DSSP, 8-state):
-GGG-TTS---PPPSS-TT-SS---S--HHHHT--HHHHHHHHHHT-------HHHHHHHHHHHHHHHHHHHH---

Foldseek 3Di:
DCVVVVPDDDDDDQQDDPPDPDRRPVDDVVVVVPDPVVVVVCVVVVDPDDDDDPVVVVVVVVVVVVVVVVVVPPDD